Protein AF-A0A7J6P8E1-F1 (afdb_monomer)

Radius of gyration: 21.66 Å; Cα contacts (8 Å, |Δi|>4): 137; chains: 1; bounding box: 54×38×59 Å

Structure (mmCIF, N/CA/C/O backbone):
data_AF-A0A7J6P8E1-F1
#
_entry.id   AF-A0A7J6P8E1-F1
#
loop_
_atom_site.group_PDB
_atom_site.id
_atom_site.type_symbol
_atom_site.label_atom_id
_atom_site.label_alt_id
_atom_site.label_comp_id
_atom_site.label_asym_id
_atom_site.label_entity_id
_atom_site.label_seq_id
_atom_site.pdbx_PDB_ins_code
_atom_site.Cartn_x
_atom_site.Cartn_y
_atom_site.Cartn_z
_atom_site.occupancy
_atom_site.B_iso_or_equiv
_atom_site.auth_seq_id
_atom_site.auth_comp_id
_atom_site.auth_asym_id
_atom_site.auth_atom_id
_atom_site.pdbx_PDB_model_num
ATOM 1 N N . MET A 1 1 ? 23.610 10.108 20.712 1.00 68.88 1 MET A N 1
ATOM 2 C CA . MET A 1 1 ? 24.501 9.228 19.926 1.00 68.88 1 MET A CA 1
ATOM 3 C C . MET A 1 1 ? 25.943 9.224 20.437 1.00 68.88 1 MET A C 1
ATOM 5 O O . MET A 1 1 ? 26.526 10.296 20.557 1.00 68.88 1 MET A O 1
ATOM 9 N N . ASN A 1 2 ? 26.526 8.047 20.683 1.00 83.12 2 ASN A N 1
ATOM 10 C CA . ASN A 1 2 ? 27.982 7.875 20.729 1.00 83.12 2 ASN A CA 1
ATOM 11 C C . ASN A 1 2 ? 28.439 7.485 19.313 1.00 83.12 2 ASN A C 1
ATOM 13 O O . ASN A 1 2 ? 27.986 6.464 18.809 1.00 83.12 2 ASN A O 1
ATOM 17 N N . ASP A 1 3 ? 29.247 8.314 18.653 1.00 88.31 3 ASP A N 1
ATOM 18 C CA . ASP A 1 3 ? 29.831 8.007 17.337 1.00 88.31 3 ASP A CA 1
ATOM 19 C C . ASP A 1 3 ? 31.290 7.535 17.444 1.00 88.31 3 ASP A C 1
ATOM 21 O O . ASP A 1 3 ? 32.032 7.586 16.467 1.00 88.31 3 ASP A O 1
ATOM 25 N N . ASP A 1 4 ? 31.712 7.128 18.648 1.00 91.62 4 ASP A N 1
ATOM 26 C CA . ASP A 1 4 ? 33.058 6.656 18.986 1.00 91.62 4 ASP A CA 1
ATOM 27 C C . ASP A 1 4 ? 34.176 7.616 18.553 1.00 91.62 4 ASP A C 1
ATOM 29 O O . ASP A 1 4 ? 35.334 7.225 18.417 1.00 91.62 4 ASP A O 1
ATOM 33 N N . ARG A 1 5 ? 33.841 8.906 18.393 1.00 90.44 5 ARG A N 1
ATOM 34 C CA . ARG A 1 5 ? 34.719 9.968 17.874 1.00 90.44 5 ARG A CA 1
ATOM 35 C C . ARG A 1 5 ? 35.116 9.783 16.404 1.00 90.44 5 ARG A C 1
ATOM 37 O O . ARG A 1 5 ? 36.060 10.425 15.947 1.00 90.44 5 ARG A O 1
ATOM 44 N N . PHE A 1 6 ? 34.377 8.968 15.654 1.00 93.19 6 PHE A N 1
ATOM 45 C CA . PHE A 1 6 ? 34.529 8.767 14.214 1.00 93.19 6 PHE A CA 1
ATOM 46 C C . PHE A 1 6 ? 33.299 9.306 13.469 1.00 93.19 6 PHE A C 1
ATOM 48 O O . PHE A 1 6 ? 32.414 8.543 13.066 1.00 93.19 6 PHE A O 1
ATOM 55 N N . PRO A 1 7 ? 33.205 10.635 13.271 1.00 93.50 7 PRO A N 1
ATOM 56 C CA . PRO A 1 7 ? 32.084 11.216 12.555 1.00 93.50 7 PRO A CA 1
ATOM 57 C C . PRO A 1 7 ? 32.106 10.778 11.088 1.00 93.50 7 PRO A C 1
ATOM 59 O O . PRO A 1 7 ? 33.114 10.888 10.391 1.00 93.50 7 PRO A O 1
ATOM 62 N N . THR A 1 8 ? 30.962 10.308 10.607 1.00 95.88 8 THR A N 1
ATOM 63 C CA . THR A 1 8 ? 30.735 9.920 9.216 1.00 95.88 8 THR A CA 1
ATOM 64 C C . THR A 1 8 ? 29.468 10.591 8.710 1.00 95.88 8 THR A C 1
ATOM 66 O O . THR A 1 8 ? 28.673 11.121 9.488 1.00 95.88 8 THR A O 1
ATOM 69 N N . HIS A 1 9 ? 29.237 10.534 7.399 1.00 96.75 9 HIS A N 1
ATOM 70 C CA . HIS A 1 9 ? 27.954 10.955 6.843 1.00 96.75 9 HIS A CA 1
ATOM 71 C C . HIS A 1 9 ? 26.787 10.208 7.516 1.00 96.75 9 HIS A C 1
ATOM 73 O O . HIS A 1 9 ? 25.811 10.828 7.925 1.00 96.75 9 HIS A O 1
ATOM 79 N N . SER A 1 10 ? 26.920 8.894 7.725 1.00 96.38 10 SER A N 1
ATOM 80 C CA . SER A 1 10 ? 25.897 8.077 8.387 1.00 96.38 10 SER A CA 1
ATOM 81 C C . SER A 1 10 ? 25.621 8.522 9.825 1.00 96.38 10 SER A C 1
ATOM 83 O O . SER A 1 10 ? 24.458 8.652 10.202 1.00 96.38 10 SER A O 1
ATOM 85 N N . SER A 1 11 ? 26.657 8.809 10.626 1.00 96.56 11 SER A N 1
ATOM 86 C CA . SER A 1 11 ? 26.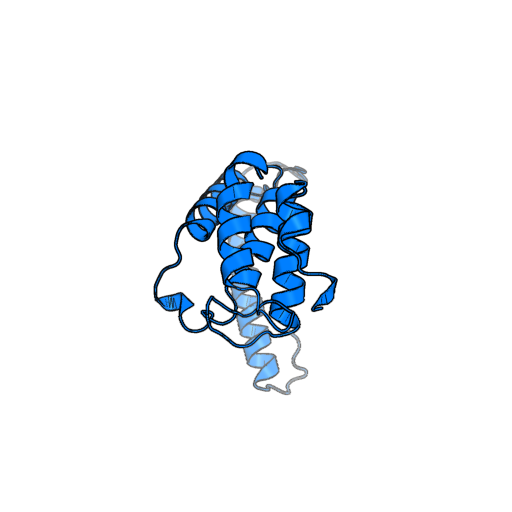441 9.287 12.000 1.00 96.56 11 SER A CA 1
ATOM 87 C C . SER A 1 11 ? 25.884 10.711 12.044 1.00 96.56 11 SER A C 1
ATOM 89 O O . SER A 1 11 ? 25.090 11.033 12.928 1.00 96.56 11 SER A O 1
ATOM 91 N N . ALA A 1 12 ? 26.215 11.549 11.059 1.00 95.75 12 ALA A N 1
ATOM 92 C CA . ALA A 1 12 ? 25.613 12.867 10.915 1.00 95.75 12 ALA A CA 1
ATOM 93 C C . ALA A 1 12 ? 24.106 12.787 10.595 1.00 95.75 12 ALA A C 1
ATOM 95 O O . ALA A 1 12 ? 23.323 13.473 11.254 1.00 95.75 12 ALA A O 1
ATOM 96 N N . GLU A 1 13 ? 23.681 11.944 9.644 1.00 97.44 13 GLU A N 1
ATOM 97 C CA . GLU A 1 13 ? 22.254 11.751 9.323 1.00 97.44 13 GLU A CA 1
ATOM 98 C C . GLU A 1 13 ? 21.475 11.125 10.489 1.00 97.44 13 GLU A C 1
ATOM 100 O O . GLU A 1 13 ? 20.367 11.567 10.807 1.00 97.44 13 GLU A O 1
ATOM 105 N N . GLN A 1 14 ? 22.073 10.149 11.181 1.00 96.31 14 GLN A N 1
ATOM 106 C CA . GLN A 1 14 ? 21.481 9.551 12.377 1.00 96.31 14 GLN A CA 1
ATOM 107 C C . GLN A 1 14 ? 21.268 10.605 13.468 1.00 96.31 14 GLN A C 1
ATOM 109 O O . GLN A 1 14 ? 20.169 10.718 14.006 1.00 96.31 14 GLN A O 1
ATOM 114 N N . ARG A 1 15 ? 22.276 11.445 13.745 1.00 95.50 15 ARG A N 1
ATOM 115 C CA . ARG A 1 15 ? 22.160 12.530 14.729 1.00 95.50 15 ARG A CA 1
ATOM 116 C C . ARG A 1 15 ? 21.062 13.528 14.353 1.00 95.50 15 ARG A C 1
ATOM 118 O O . ARG A 1 15 ? 20.304 13.942 15.225 1.00 95.50 15 ARG A O 1
ATOM 125 N N . ARG A 1 16 ? 20.941 13.911 13.074 1.00 96.44 16 ARG A N 1
ATOM 126 C CA . ARG A 1 16 ? 19.852 14.799 12.616 1.00 96.44 16 ARG A CA 1
ATOM 127 C C . ARG A 1 16 ? 18.477 14.171 12.825 1.00 96.44 16 ARG A C 1
ATOM 129 O O . ARG A 1 16 ? 17.568 14.854 13.291 1.00 96.44 16 ARG A O 1
ATOM 136 N N . THR A 1 17 ? 18.346 12.880 12.537 1.00 96.50 17 THR A N 1
ATOM 137 C CA . THR A 1 17 ? 17.103 12.131 12.754 1.00 96.50 17 THR A CA 1
ATOM 138 C C . THR A 1 17 ? 16.760 12.048 14.242 1.00 96.50 17 THR A C 1
ATOM 140 O O . THR A 1 17 ? 15.634 12.368 14.614 1.00 96.50 17 THR A O 1
ATOM 143 N N . GLU A 1 18 ? 17.728 11.711 15.103 1.00 96.31 18 GLU A N 1
ATOM 144 C CA . GLU A 1 18 ? 17.553 11.683 16.565 1.00 96.31 18 GLU A CA 1
ATOM 145 C C . GLU A 1 18 ? 17.051 13.029 17.097 1.00 96.31 18 GLU A C 1
ATOM 147 O O . GLU A 1 18 ? 16.087 13.063 17.858 1.00 96.31 18 GLU A O 1
ATOM 152 N N . MET A 1 19 ? 17.651 14.142 16.657 1.00 96.12 19 MET A N 1
ATOM 153 C CA . MET A 1 19 ? 17.221 15.484 17.066 1.00 96.12 19 MET A CA 1
ATOM 154 C C . MET A 1 19 ? 15.794 15.804 16.600 1.00 96.12 19 MET A C 1
ATOM 156 O O . MET A 1 19 ? 14.994 16.312 17.384 1.00 96.12 19 MET A O 1
ATOM 160 N N . SER A 1 20 ? 15.448 15.478 15.349 1.00 96.44 20 SER A N 1
ATOM 161 C CA . SER A 1 20 ? 14.091 15.691 14.828 1.00 96.44 20 SER A CA 1
ATOM 162 C C . SER A 1 20 ? 13.055 14.882 15.607 1.00 96.44 20 SER A C 1
ATOM 164 O O . SER A 1 20 ? 12.013 15.418 15.972 1.00 96.44 20 SER A O 1
ATOM 166 N N . VAL A 1 21 ? 13.333 13.608 15.884 1.00 95.06 21 VAL A N 1
ATOM 167 C CA . VAL A 1 21 ? 12.423 12.734 16.633 1.00 95.06 21 VAL A CA 1
ATOM 168 C C . VAL A 1 21 ? 12.284 13.212 18.076 1.00 95.06 21 VAL A C 1
ATOM 170 O O . VAL A 1 21 ? 11.162 13.317 18.566 1.00 95.06 21 VAL A O 1
ATOM 173 N N . MET A 1 22 ? 13.394 13.565 18.735 1.00 93.88 22 MET A N 1
ATOM 174 C CA . MET A 1 22 ? 13.380 14.090 20.103 1.00 93.88 22 MET A CA 1
ATOM 175 C C . MET A 1 22 ? 12.469 15.314 20.221 1.00 93.88 22 MET A C 1
ATOM 177 O O . MET A 1 22 ? 11.669 15.384 21.147 1.00 93.88 22 MET A O 1
ATOM 181 N N . SER A 1 23 ? 12.503 16.223 19.241 1.00 92.56 23 SER A N 1
ATOM 182 C CA . SER A 1 23 ? 11.626 17.400 19.247 1.00 92.56 23 SER A CA 1
ATOM 183 C C . SER A 1 23 ? 10.132 17.039 19.249 1.00 92.56 23 SER A C 1
ATOM 185 O O . SER A 1 23 ? 9.345 17.680 19.943 1.00 92.56 23 SER A O 1
ATOM 187 N N . CYS A 1 24 ? 9.730 15.971 18.548 1.00 89.75 24 CYS A N 1
ATOM 188 C CA . CYS A 1 24 ? 8.353 15.475 18.577 1.00 89.75 24 CYS A CA 1
ATOM 189 C C . CYS A 1 24 ? 7.989 14.884 19.948 1.00 89.75 24 CYS A C 1
ATOM 191 O O . CYS A 1 24 ? 6.894 15.134 20.448 1.00 89.75 24 CYS A O 1
ATOM 193 N N . TYR A 1 25 ? 8.909 14.135 20.568 1.00 87.81 25 TYR A N 1
ATOM 194 C CA . TYR A 1 25 ? 8.716 13.596 21.918 1.00 87.81 25 TYR A CA 1
ATOM 195 C C . TYR A 1 25 ? 8.603 14.705 22.964 1.00 87.81 25 TYR A C 1
ATOM 197 O O . TYR A 1 25 ? 7.748 14.623 23.835 1.00 87.81 25 TYR A O 1
ATOM 205 N N . GLU A 1 26 ? 9.424 15.752 22.886 1.00 88.06 26 GLU A N 1
ATOM 206 C CA . GLU A 1 26 ? 9.377 16.867 23.836 1.00 88.06 26 GLU A CA 1
ATOM 207 C C . GLU A 1 26 ? 8.039 17.612 23.801 1.00 88.06 26 GLU A C 1
ATOM 209 O O . GLU A 1 26 ? 7.513 17.950 24.860 1.00 88.06 26 GLU A O 1
ATOM 214 N N . VAL A 1 27 ? 7.478 17.857 22.608 1.00 84.50 27 VAL A N 1
ATOM 215 C CA . VAL A 1 27 ? 6.141 18.462 22.458 1.00 84.50 27 VAL A CA 1
ATOM 216 C C . VAL A 1 27 ? 5.091 17.592 23.143 1.00 84.50 27 VAL A C 1
ATOM 218 O O . VAL A 1 27 ? 4.351 18.078 23.992 1.00 84.50 27 VAL A O 1
ATOM 221 N N . PHE A 1 28 ? 5.097 16.294 22.846 1.00 79.19 28 PHE A N 1
ATOM 222 C CA . PHE A 1 28 ? 4.163 15.341 23.434 1.00 79.19 28 PHE A CA 1
ATOM 223 C C . PHE A 1 28 ? 4.290 15.244 24.962 1.00 79.19 28 PHE A C 1
ATOM 225 O O . PHE A 1 28 ? 3.297 15.304 25.681 1.00 79.19 28 PHE A O 1
ATOM 232 N N . MET A 1 29 ? 5.518 15.130 25.475 1.00 80.06 29 MET A N 1
ATOM 233 C CA . MET A 1 29 ? 5.774 15.026 26.912 1.00 80.06 29 MET A CA 1
ATOM 234 C C . MET A 1 29 ? 5.313 16.290 27.644 1.00 80.06 29 MET A C 1
ATOM 236 O O . MET A 1 29 ? 4.740 16.173 28.720 1.00 80.06 29 MET A O 1
ATOM 240 N N . LYS A 1 30 ? 5.498 17.485 27.063 1.00 77.31 30 LYS A N 1
ATOM 241 C CA . LYS A 1 30 ? 4.980 18.741 27.636 1.00 77.31 30 LYS A CA 1
ATOM 242 C C . LYS A 1 30 ? 3.453 18.762 27.693 1.00 77.31 30 LYS A C 1
ATOM 244 O O . LYS A 1 30 ? 2.903 19.109 28.730 1.00 77.31 30 LYS A O 1
ATOM 249 N N . GLU A 1 31 ? 2.783 18.352 26.617 1.00 72.25 31 GLU A N 1
ATOM 250 C CA . GLU A 1 31 ? 1.315 18.283 26.561 1.00 72.25 31 GLU A CA 1
ATOM 251 C C . GLU A 1 31 ? 0.726 17.274 27.567 1.00 72.25 31 GLU A C 1
ATOM 253 O O . GLU A 1 31 ? -0.384 17.477 28.052 1.00 72.25 31 GLU A O 1
ATOM 258 N N . GLN A 1 32 ? 1.468 16.215 27.911 1.00 66.31 32 GLN A N 1
ATOM 259 C CA . GLN A 1 32 ? 1.035 15.175 28.855 1.00 66.31 32 GLN A CA 1
ATOM 260 C C . GLN A 1 32 ? 1.455 15.431 30.318 1.00 66.31 32 GLN A C 1
ATOM 262 O O . GLN A 1 32 ? 0.796 14.929 31.220 1.00 66.31 32 GLN A O 1
ATOM 267 N N . LEU A 1 33 ? 2.529 16.188 30.590 1.00 59.09 33 LEU A N 1
ATOM 268 C CA . LEU A 1 33 ? 3.045 16.431 31.954 1.00 59.09 33 LEU A CA 1
ATOM 269 C C . LEU A 1 33 ? 2.395 17.620 32.684 1.00 59.09 33 LEU A C 1
ATOM 271 O O . LEU A 1 33 ? 2.442 17.651 33.913 1.00 59.09 33 LEU A O 1
ATOM 275 N N . ASP A 1 34 ? 1.760 18.561 31.977 1.00 57.28 34 ASP A N 1
ATOM 276 C CA . ASP A 1 34 ? 1.004 19.665 32.604 1.00 57.28 34 ASP A CA 1
ATOM 277 C C . ASP A 1 34 ? -0.362 19.220 33.176 1.00 57.28 34 ASP A C 1
ATOM 279 O O .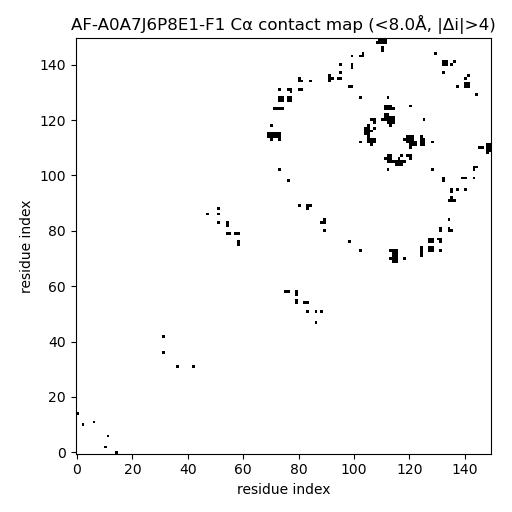 ASP A 1 34 ? -1.014 19.966 33.910 1.00 57.28 34 ASP A O 1
ATOM 283 N N . GLY A 1 35 ? -0.787 17.982 32.902 1.00 54.38 35 GLY A N 1
ATOM 284 C CA . GLY A 1 35 ? -1.925 17.327 33.541 1.00 54.38 35 GLY A CA 1
ATOM 285 C C . GLY A 1 35 ? -1.452 16.078 34.271 1.00 54.38 35 GLY A C 1
ATOM 286 O O . GLY A 1 35 ? -0.865 15.188 33.676 1.00 54.38 35 GLY A O 1
ATOM 287 N N . SER A 1 36 ? -1.699 15.990 35.573 1.00 52.75 36 SER A N 1
ATOM 288 C CA . SER A 1 36 ? -1.385 14.832 36.412 1.00 52.75 36 SER A CA 1
ATOM 289 C C . SER A 1 36 ? -2.078 13.548 35.928 1.00 52.75 36 SER A C 1
ATOM 291 O O . SER A 1 36 ? -3.115 13.172 36.469 1.00 52.75 36 SER A O 1
ATOM 293 N N . VAL A 1 37 ? -1.531 12.863 34.925 1.00 51.75 37 VAL A N 1
ATOM 294 C CA . VAL A 1 37 ? -1.993 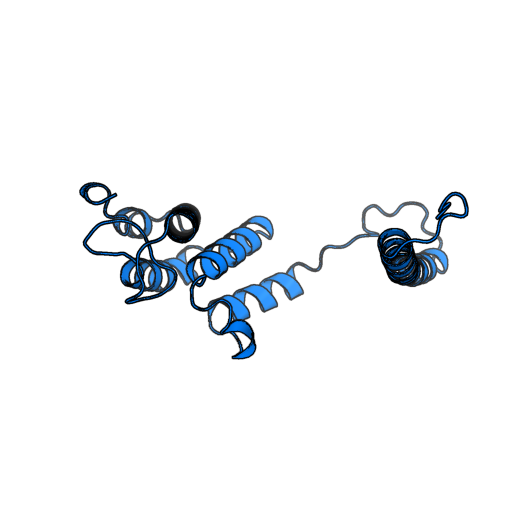11.537 34.503 1.00 51.75 37 VAL A CA 1
ATOM 295 C C . VAL A 1 37 ? -0.778 10.680 34.174 1.00 51.75 37 VAL A C 1
ATOM 297 O O . VAL A 1 37 ? -0.300 10.590 33.047 1.00 51.75 37 VAL A O 1
ATOM 300 N N . ALA A 1 38 ? -0.255 10.036 35.213 1.00 50.66 38 ALA A N 1
ATOM 301 C CA . ALA A 1 38 ? 0.568 8.857 35.028 1.00 50.66 38 ALA A CA 1
ATOM 302 C C . ALA A 1 38 ? -0.243 7.826 34.219 1.00 50.66 38 ALA A C 1
ATOM 304 O O . ALA A 1 38 ? -1.344 7.456 34.619 1.00 50.66 38 ALA A O 1
ATOM 305 N N . THR A 1 39 ? 0.319 7.390 33.089 1.00 56.69 39 THR A N 1
ATOM 306 C CA . THR A 1 39 ? -0.099 6.204 32.321 1.00 56.69 39 THR A CA 1
ATOM 307 C C . THR A 1 39 ? -1.577 6.166 31.911 1.00 56.69 39 THR A C 1
ATOM 309 O O . THR A 1 39 ? -2.292 5.239 32.286 1.00 56.69 39 THR A O 1
ATOM 312 N N . ASP A 1 40 ? -2.043 7.137 31.120 1.00 59.31 40 ASP A N 1
ATOM 313 C CA . ASP A 1 40 ? -3.278 6.944 30.347 1.00 59.31 40 ASP A CA 1
ATOM 314 C C . ASP A 1 40 ? -2.973 6.045 29.138 1.00 59.31 40 ASP A C 1
ATOM 316 O O . ASP A 1 40 ? -2.141 6.385 28.292 1.00 59.31 40 ASP A O 1
ATOM 320 N N . GLU A 1 41 ? -3.647 4.900 29.030 1.00 57.34 41 GLU A N 1
ATOM 321 C CA . GLU A 1 41 ? -3.591 4.035 27.842 1.00 57.34 41 GLU A CA 1
ATOM 322 C C . GLU A 1 41 ? -4.036 4.777 26.565 1.00 57.34 41 GLU A C 1
ATOM 324 O O . GLU A 1 41 ? -3.701 4.364 25.455 1.00 57.34 41 GLU A O 1
ATOM 329 N N . ASN A 1 42 ? -4.725 5.915 26.709 1.00 57.19 42 ASN A N 1
ATOM 330 C CA . ASN A 1 42 ? -5.156 6.776 25.612 1.00 57.19 42 ASN A CA 1
ATOM 331 C C . ASN A 1 42 ? -4.177 7.902 25.261 1.00 57.19 42 ASN A C 1
ATOM 333 O O . ASN A 1 42 ? -4.528 8.753 24.443 1.00 57.19 42 ASN A O 1
ATOM 337 N N . ALA A 1 43 ? -2.966 7.933 25.827 1.00 65.38 43 ALA A N 1
ATOM 338 C CA . ALA A 1 43 ? -1.994 8.982 25.512 1.00 65.38 43 ALA A CA 1
ATOM 339 C C . ALA A 1 43 ? -1.618 8.996 24.013 1.00 65.38 43 ALA A C 1
ATOM 341 O O . ALA A 1 43 ? -1.355 10.050 23.440 1.00 65.38 43 ALA A O 1
ATOM 342 N N . PHE A 1 44 ? -1.668 7.839 23.343 1.00 74.94 44 PHE A N 1
ATOM 343 C CA . PHE A 1 44 ? -1.449 7.717 21.901 1.00 74.94 44 PHE A CA 1
ATOM 344 C C . PHE A 1 44 ? -2.750 7.376 21.175 1.00 74.94 44 PHE A C 1
ATOM 346 O O . PHE A 1 44 ? -3.123 6.210 21.049 1.00 74.94 44 PHE A O 1
ATOM 353 N N . GLN A 1 45 ? -3.428 8.392 20.640 1.00 84.31 45 GLN A N 1
ATOM 354 C CA . GLN A 1 45 ? -4.627 8.179 19.830 1.00 84.31 45 GLN A CA 1
ATOM 355 C C . GLN A 1 45 ? -4.305 8.188 18.337 1.00 84.31 45 GLN A C 1
ATOM 357 O O . GLN A 1 45 ? -3.807 9.168 17.781 1.00 84.31 45 GLN A O 1
ATOM 362 N N . LEU A 1 46 ? -4.647 7.095 17.655 1.00 90.44 46 LEU A N 1
ATOM 363 C CA . LEU A 1 46 ? -4.633 7.050 16.197 1.00 90.44 46 LEU A CA 1
ATOM 364 C C . LEU A 1 46 ? -5.788 7.894 15.651 1.00 90.44 46 LEU A C 1
ATOM 366 O O . LEU A 1 46 ? -6.957 7.564 15.856 1.00 90.44 46 LEU A O 1
ATOM 370 N N . ASN A 1 47 ? -5.472 8.939 14.887 1.00 92.94 47 ASN A N 1
ATOM 371 C CA . ASN A 1 47 ? -6.475 9.845 14.335 1.00 92.94 47 ASN A CA 1
ATOM 372 C C . ASN A 1 47 ? -7.154 9.253 13.078 1.00 92.94 47 ASN A C 1
ATOM 374 O O . ASN A 1 47 ? -6.885 9.635 11.934 1.00 92.94 47 ASN A O 1
ATOM 378 N N . ARG A 1 48 ? -8.017 8.251 13.297 1.00 95.75 48 ARG A N 1
ATOM 379 C CA . ARG A 1 48 ? -8.632 7.416 12.247 1.00 95.75 48 ARG A CA 1
ATOM 380 C C . ARG A 1 48 ? -9.412 8.220 11.209 1.00 95.75 48 ARG A C 1
ATOM 382 O O . ARG A 1 48 ? -9.366 7.882 10.025 1.00 95.75 48 ARG A O 1
ATOM 389 N N . GLU A 1 49 ? -10.109 9.272 11.626 1.00 96.50 49 GLU A N 1
ATOM 390 C CA . GLU A 1 49 ? -10.936 10.097 10.738 1.00 96.50 49 GLU A CA 1
ATOM 391 C C . GLU A 1 49 ? -10.087 10.879 9.734 1.00 96.50 49 GLU A C 1
ATOM 393 O O . GLU A 1 49 ? -10.370 10.869 8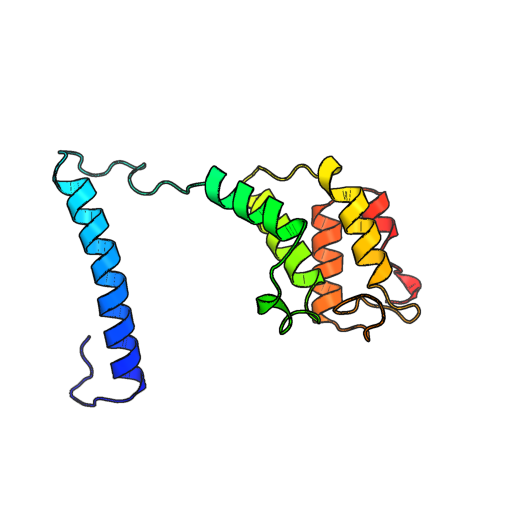.532 1.00 96.50 49 GLU A O 1
ATOM 398 N N . VAL A 1 50 ? -9.000 11.499 10.207 1.00 97.44 50 VAL A N 1
ATOM 399 C CA . VAL A 1 50 ? -8.062 12.244 9.356 1.00 97.44 50 VAL A CA 1
ATOM 400 C C . VAL A 1 50 ? -7.435 11.315 8.319 1.00 97.44 50 VAL A C 1
ATOM 402 O O . VAL A 1 50 ? -7.410 11.646 7.129 1.00 97.44 50 VAL A O 1
ATOM 405 N N . HIS A 1 51 ? -6.992 10.126 8.739 1.00 98.00 51 HIS A N 1
ATOM 406 C CA . HIS A 1 51 ? -6.433 9.129 7.826 1.00 98.00 51 HIS A CA 1
ATOM 407 C C . HIS A 1 51 ? -7.473 8.621 6.822 1.00 98.00 51 HIS A C 1
ATOM 409 O O . HIS A 1 51 ? -7.197 8.589 5.625 1.00 98.00 51 HIS A O 1
ATOM 415 N N . THR A 1 52 ? -8.690 8.306 7.270 1.00 97.75 52 THR A N 1
ATOM 416 C CA . THR A 1 52 ? -9.777 7.846 6.390 1.00 97.75 52 THR A CA 1
ATOM 417 C C . THR A 1 52 ? -10.106 8.892 5.325 1.00 97.75 52 THR A C 1
ATOM 419 O O . THR A 1 52 ? -10.177 8.570 4.139 1.00 97.75 52 THR A O 1
ATOM 422 N N . LYS A 1 53 ? -10.241 10.166 5.713 1.00 97.56 53 LYS A N 1
ATOM 423 C CA . LYS A 1 53 ? -10.516 11.268 4.780 1.00 97.56 53 LYS A CA 1
ATOM 424 C C . LYS A 1 53 ? -9.389 11.452 3.764 1.00 97.56 53 LYS A C 1
ATOM 426 O O . LYS A 1 53 ? -9.660 11.660 2.580 1.00 97.56 53 LYS A O 1
ATOM 431 N N . PHE A 1 54 ? -8.136 11.365 4.210 1.00 97.88 54 PHE A N 1
ATOM 432 C CA . PHE A 1 54 ? -6.970 11.425 3.329 1.00 97.88 54 PHE A CA 1
ATOM 433 C C . PHE A 1 54 ? -6.986 10.291 2.294 1.00 97.88 54 PHE A C 1
ATOM 435 O O . PHE A 1 54 ? -6.856 10.552 1.099 1.00 97.88 54 PHE A O 1
ATOM 442 N N . LEU A 1 55 ? -7.218 9.057 2.743 1.00 97.94 55 LEU A N 1
ATOM 443 C CA . LEU A 1 55 ? -7.231 7.854 1.912 1.00 97.94 55 LEU A CA 1
ATOM 444 C C . LEU A 1 55 ? -8.378 7.860 0.894 1.00 97.94 55 LEU A C 1
ATOM 446 O O . LEU A 1 55 ? -8.134 7.651 -0.293 1.00 97.94 55 LEU A O 1
ATOM 450 N N . LYS A 1 56 ? -9.608 8.190 1.317 1.00 95.88 56 LYS A N 1
ATOM 451 C CA . LYS A 1 56 ? -10.760 8.304 0.404 1.00 95.88 56 LYS A CA 1
ATOM 452 C C . LYS A 1 56 ? -10.538 9.376 -0.667 1.00 95.88 56 LYS A C 1
ATOM 454 O O . LYS A 1 56 ? -10.898 9.176 -1.823 1.00 95.88 56 LYS A O 1
ATOM 459 N N . LYS A 1 57 ? -9.907 10.504 -0.314 1.00 96.50 57 LYS A N 1
ATOM 460 C CA . LYS A 1 57 ? -9.535 11.538 -1.292 1.00 96.50 57 LYS A CA 1
ATOM 461 C C . LYS A 1 57 ? -8.473 11.028 -2.272 1.00 96.50 57 LYS A C 1
ATOM 463 O O . LYS A 1 57 ? -8.623 11.229 -3.474 1.00 96.50 57 LYS A O 1
ATOM 468 N N . ALA A 1 58 ? -7.430 10.376 -1.758 1.00 96.19 58 ALA A N 1
ATOM 469 C CA . ALA A 1 58 ? -6.329 9.848 -2.558 1.00 96.19 58 ALA A CA 1
ATOM 470 C C . ALA A 1 58 ? -6.774 8.748 -3.535 1.00 96.19 58 ALA A C 1
ATOM 472 O O . ALA A 1 58 ? -6.201 8.648 -4.616 1.00 96.19 58 ALA A O 1
ATOM 473 N N . LEU A 1 59 ? -7.807 7.967 -3.191 1.00 95.38 59 LEU A N 1
ATOM 474 C CA . LEU A 1 59 ? -8.355 6.935 -4.076 1.00 95.38 59 LEU A CA 1
ATOM 475 C C . LEU A 1 59 ? -8.979 7.532 -5.344 1.00 95.38 59 LEU A C 1
ATOM 477 O O . LEU A 1 59 ? -8.846 6.959 -6.419 1.00 95.38 59 LEU A O 1
ATOM 481 N N . LYS A 1 60 ? -9.623 8.701 -5.224 1.00 93.25 60 LYS A N 1
ATOM 482 C CA . LYS A 1 60 ? -10.303 9.367 -6.345 1.00 93.25 60 LYS A CA 1
ATOM 483 C C . LYS A 1 60 ? -9.352 10.157 -7.237 1.00 93.25 60 LYS A C 1
ATOM 485 O O . LYS A 1 60 ? -9.519 10.183 -8.452 1.00 93.25 60 LYS A O 1
ATOM 490 N N . SER A 1 61 ? -8.394 10.872 -6.648 1.00 94.19 61 SER A N 1
ATOM 491 C CA . SER A 1 61 ? -7.484 11.728 -7.410 1.00 94.19 61 SER A CA 1
ATOM 492 C C . SER A 1 61 ? -6.185 11.993 -6.657 1.00 94.19 61 SER A C 1
ATOM 494 O O . SER A 1 61 ? -6.183 12.289 -5.458 1.00 94.19 61 SER A O 1
ATOM 496 N N . LEU A 1 62 ? -5.073 11.941 -7.393 1.00 94.19 62 LEU A N 1
ATOM 497 C CA . LEU A 1 62 ? -3.736 12.242 -6.897 1.00 94.19 62 LEU A CA 1
ATOM 498 C C . LEU A 1 62 ? -3.185 13.499 -7.592 1.00 94.19 62 LEU A C 1
ATOM 500 O O . LEU A 1 62 ? -3.349 13.652 -8.802 1.00 94.19 62 LEU A O 1
ATOM 504 N N . PRO A 1 63 ? -2.504 14.403 -6.862 1.00 95.31 63 PRO A N 1
ATOM 505 C CA . PRO A 1 63 ? -1.847 15.559 -7.470 1.00 95.31 63 PRO A CA 1
ATOM 506 C C . PRO A 1 63 ? -0.707 15.168 -8.425 1.00 95.31 63 PRO A C 1
ATOM 508 O O . PRO A 1 63 ? -0.057 14.142 -8.237 1.00 95.31 63 PRO A O 1
ATOM 511 N N . THR A 1 64 ? -0.363 16.054 -9.365 1.00 95.88 64 THR A N 1
ATOM 512 C CA . THR A 1 64 ? 0.664 15.835 -10.409 1.00 95.88 64 THR A CA 1
ATOM 513 C C . THR A 1 64 ? 2.037 15.413 -9.880 1.00 95.88 64 THR A C 1
ATOM 515 O O . THR A 1 64 ? 2.779 14.732 -10.578 1.00 95.88 64 THR A O 1
ATOM 518 N N . LYS A 1 65 ? 2.377 15.747 -8.627 1.00 96.50 65 LYS A N 1
ATOM 519 C CA . LYS A 1 65 ? 3.625 15.310 -7.972 1.00 96.50 65 LYS A CA 1
ATOM 520 C C . LYS A 1 65 ? 3.788 13.784 -7.882 1.00 96.50 65 LYS A C 1
ATOM 522 O O . LYS A 1 65 ? 4.891 13.316 -7.637 1.00 96.50 65 LYS A O 1
ATOM 527 N N . TYR A 1 66 ? 2.708 13.023 -8.065 1.00 95.44 66 TYR A N 1
ATOM 528 C CA . TYR A 1 66 ? 2.722 11.561 -8.102 1.00 95.44 66 TYR A CA 1
ATOM 529 C C . TYR A 1 66 ? 2.992 10.984 -9.502 1.00 95.44 66 TYR A C 1
ATOM 531 O O . TYR A 1 66 ? 2.937 9.771 -9.670 1.00 95.44 66 TYR A O 1
ATOM 539 N N . SER A 1 67 ? 3.316 11.813 -10.501 1.00 95.31 67 SER A N 1
ATOM 540 C CA . SER A 1 67 ? 3.613 11.359 -11.869 1.00 95.31 67 SER A CA 1
ATOM 541 C C . SER A 1 67 ? 4.782 10.373 -11.946 1.00 95.31 67 SER A C 1
ATOM 543 O O . SER A 1 67 ? 4.759 9.463 -12.770 1.00 95.31 67 SER A O 1
ATOM 545 N N . CYS A 1 68 ? 5.768 10.481 -11.049 1.00 95.44 68 CYS A N 1
ATOM 546 C CA . CYS A 1 68 ? 6.863 9.511 -10.947 1.00 95.44 68 CYS A CA 1
ATOM 547 C C . CYS A 1 68 ? 6.398 8.099 -10.542 1.00 95.44 68 CYS A C 1
ATOM 549 O O . CYS A 1 68 ? 7.163 7.147 -10.664 1.00 95.44 68 CYS A O 1
ATOM 551 N N . LEU A 1 69 ? 5.153 7.958 -10.079 1.00 95.81 69 LEU A N 1
ATOM 552 C CA . LEU A 1 69 ? 4.525 6.702 -9.681 1.00 95.81 69 LEU A CA 1
ATOM 553 C C . LEU A 1 69 ? 3.367 6.306 -10.613 1.00 95.81 69 LEU A C 1
ATOM 555 O O . LEU A 1 69 ? 2.553 5.459 -10.247 1.00 95.81 69 LEU A O 1
ATOM 559 N N . ASP A 1 70 ? 3.297 6.869 -11.826 1.00 96.56 70 ASP A N 1
ATOM 560 C CA . ASP A 1 70 ? 2.277 6.499 -12.819 1.00 96.56 70 ASP A CA 1
ATOM 561 C C . ASP A 1 70 ? 2.354 5.014 -13.224 1.00 96.56 70 ASP A C 1
ATOM 563 O O . ASP A 1 70 ? 1.334 4.386 -13.491 1.00 96.56 70 ASP A O 1
ATOM 567 N N . ALA A 1 71 ? 3.545 4.409 -13.176 1.00 97.19 71 ALA A N 1
ATOM 568 C CA . ALA A 1 71 ? 3.745 2.970 -13.383 1.00 97.19 71 ALA A CA 1
ATOM 569 C C . ALA A 1 71 ? 3.470 2.105 -12.132 1.00 97.19 71 ALA A C 1
ATOM 571 O O . ALA A 1 71 ? 3.762 0.910 -12.120 1.00 97.19 71 ALA A O 1
ATOM 572 N N . SER A 1 72 ? 2.901 2.694 -11.079 1.00 97.69 72 SER A N 1
ATOM 573 C CA . SER A 1 72 ? 2.617 2.037 -9.798 1.00 97.69 72 SER A CA 1
ATOM 574 C C . SER A 1 72 ? 1.180 2.286 -9.333 1.00 97.69 72 SER A C 1
ATOM 576 O O . SER A 1 72 ? 0.888 2.218 -8.141 1.00 97.69 72 SER A O 1
ATOM 578 N N . ARG A 1 73 ? 0.235 2.574 -10.234 1.00 98.12 73 ARG A N 1
ATOM 579 C CA . ARG A 1 73 ? -1.147 2.895 -9.834 1.00 98.12 73 ARG A CA 1
ATOM 580 C C . ARG A 1 73 ? -1.871 1.741 -9.121 1.00 98.12 73 ARG A C 1
ATOM 582 O O . ARG A 1 73 ? -2.536 2.027 -8.125 1.00 98.12 73 ARG A O 1
ATOM 589 N N . PRO A 1 74 ? -1.705 0.454 -9.496 1.00 98.31 74 PRO A N 1
ATOM 590 C CA . PRO A 1 74 ? -2.225 -0.656 -8.692 1.00 98.31 74 PRO A CA 1
ATOM 591 C C . PRO A 1 74 ? -1.696 -0.692 -7.252 1.00 98.31 74 PRO A C 1
ATOM 593 O O . PRO A 1 74 ? -2.421 -1.116 -6.355 1.00 98.31 74 PRO A O 1
ATOM 596 N N . TRP A 1 75 ? -0.474 -0.201 -6.998 1.00 98.50 75 TRP A N 1
ATOM 597 C CA . TRP A 1 75 ? 0.046 -0.081 -5.632 1.00 98.50 75 TRP A CA 1
ATOM 598 C C . TRP A 1 75 ? -0.744 0.925 -4.802 1.00 98.50 75 TRP A C 1
ATOM 600 O O . TRP A 1 75 ? -1.043 0.631 -3.649 1.00 98.50 75 TRP A O 1
ATOM 610 N N . PHE A 1 76 ? -1.147 2.064 -5.375 1.00 98.12 76 PHE A N 1
ATOM 611 C CA . PHE A 1 76 ? -2.013 3.011 -4.668 1.00 98.12 76 PHE A CA 1
ATOM 612 C C . PHE A 1 76 ? -3.354 2.393 -4.306 1.00 98.12 76 PHE A C 1
ATOM 614 O O . PHE A 1 76 ? -3.785 2.534 -3.165 1.00 98.12 76 PHE A O 1
ATOM 621 N N . VAL A 1 77 ? -3.977 1.666 -5.237 1.00 98.12 77 VAL A N 1
ATOM 622 C CA . VAL A 1 77 ? -5.228 0.951 -4.957 1.00 98.12 77 VAL A CA 1
ATOM 623 C C . VAL A 1 77 ? -5.022 -0.013 -3.787 1.00 98.12 77 VAL A C 1
ATOM 625 O O . VAL A 1 77 ? -5.736 0.071 -2.792 1.00 98.12 77 VAL A O 1
ATOM 628 N N . TYR A 1 78 ? -3.997 -0.865 -3.847 1.00 98.56 78 TYR A N 1
ATOM 629 C CA . TYR A 1 78 ? -3.699 -1.814 -2.775 1.00 98.56 78 TYR A CA 1
ATOM 630 C C . TYR A 1 78 ? -3.429 -1.135 -1.423 1.00 98.56 78 TYR A C 1
ATOM 632 O O . TYR A 1 78 ? -4.066 -1.483 -0.428 1.00 98.56 78 TYR A O 1
ATOM 640 N N . TRP A 1 79 ? -2.511 -0.164 -1.367 1.00 98.56 79 TRP A N 1
ATOM 641 C CA . TRP A 1 79 ? -2.145 0.521 -0.124 1.00 98.56 79 TRP A CA 1
ATOM 642 C C . TRP A 1 79 ? -3.337 1.234 0.501 1.00 98.56 79 TRP A C 1
ATOM 644 O O . TRP A 1 79 ? -3.530 1.152 1.713 1.00 98.56 79 TRP A O 1
ATOM 654 N N . ILE A 1 80 ? -4.148 1.906 -0.317 1.00 98.38 80 ILE A N 1
ATOM 655 C CA . ILE A 1 80 ? -5.300 2.661 0.164 1.00 98.38 80 ILE A CA 1
ATOM 656 C C . ILE A 1 80 ? -6.383 1.719 0.687 1.00 98.38 80 ILE A C 1
ATOM 658 O O . ILE A 1 80 ? -6.844 1.905 1.812 1.00 98.38 80 ILE A O 1
ATOM 662 N N . LEU A 1 81 ? -6.754 0.689 -0.080 1.00 98.25 81 LEU A N 1
ATOM 663 C CA . LEU A 1 81 ? -7.770 -0.272 0.351 1.00 98.25 81 LEU A CA 1
ATOM 664 C C . LEU A 1 81 ? -7.331 -1.026 1.609 1.00 98.25 81 LEU A C 1
ATOM 666 O O . LEU A 1 81 ? -8.114 -1.153 2.548 1.00 98.25 81 LEU A O 1
ATOM 670 N N . ARG A 1 82 ? -6.065 -1.461 1.680 1.00 98.31 82 ARG A N 1
ATOM 671 C CA . ARG A 1 82 ? -5.520 -2.132 2.868 1.00 98.31 82 ARG A CA 1
ATOM 672 C C . ARG A 1 82 ? -5.525 -1.212 4.086 1.00 98.31 82 ARG A C 1
ATOM 674 O O . ARG A 1 82 ? -5.875 -1.658 5.173 1.00 98.31 82 ARG A O 1
ATOM 681 N N . ALA A 1 83 ? -5.156 0.058 3.926 1.00 98.31 83 ALA A N 1
ATOM 682 C CA . ALA A 1 83 ? -5.171 1.015 5.026 1.00 98.31 83 ALA A CA 1
ATOM 683 C C . ALA A 1 83 ? -6.600 1.302 5.518 1.00 98.31 83 ALA A C 1
ATOM 685 O O . ALA A 1 83 ? -6.831 1.298 6.723 1.00 98.31 83 ALA A O 1
ATOM 686 N N . LEU A 1 84 ? -7.567 1.487 4.612 1.00 98.19 84 LEU A N 1
ATOM 687 C CA . LEU A 1 84 ? -8.982 1.655 4.973 1.00 98.19 84 LEU A CA 1
ATOM 688 C C . LEU A 1 84 ? -9.541 0.415 5.688 1.00 98.19 84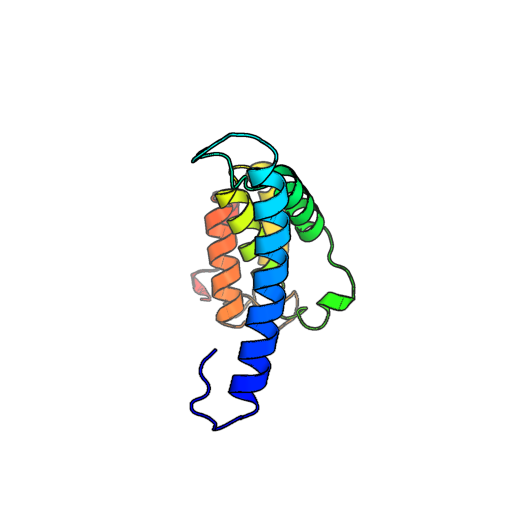 LEU A C 1
ATOM 690 O O . LEU A 1 84 ? -10.289 0.547 6.655 1.00 98.19 84 LEU A O 1
ATOM 694 N N . GLU A 1 85 ? -9.146 -0.784 5.256 1.00 97.81 85 GLU A N 1
ATOM 695 C CA . GLU A 1 85 ? -9.524 -2.036 5.915 1.00 97.81 85 GLU A CA 1
ATOM 696 C C . GLU A 1 85 ? -8.952 -2.126 7.337 1.00 97.81 85 GLU A C 1
ATOM 698 O O . GLU A 1 85 ? -9.697 -2.399 8.274 1.00 97.81 85 GLU A O 1
ATOM 703 N N . LEU A 1 86 ? -7.661 -1.822 7.527 1.00 97.94 86 LEU A N 1
ATOM 704 C CA . LEU A 1 86 ? -7.026 -1.785 8.854 1.00 97.94 86 LEU A CA 1
ATOM 705 C C . LEU A 1 86 ? -7.641 -0.716 9.774 1.00 97.94 86 LEU A C 1
ATOM 707 O O . LEU A 1 86 ? -7.693 -0.884 10.994 1.00 97.94 86 LEU A O 1
ATOM 711 N N . LEU A 1 87 ? -8.128 0.385 9.199 1.00 97.38 87 LEU A N 1
ATOM 712 C CA . LEU A 1 87 ? -8.845 1.426 9.932 1.00 97.38 87 LEU A CA 1
ATOM 713 C C . LEU A 1 87 ? -10.290 1.034 10.275 1.00 97.38 87 LEU A C 1
ATOM 715 O O . LEU A 1 87 ? -10.883 1.698 11.127 1.00 97.38 87 LEU A O 1
ATOM 719 N N . GLY A 1 88 ? -10.831 -0.029 9.670 1.00 97.25 88 GLY A N 1
ATOM 720 C CA . GLY A 1 88 ? -12.221 -0.458 9.829 1.00 97.25 88 GLY A CA 1
ATOM 721 C C . GLY A 1 88 ? -13.229 0.440 9.105 1.00 97.25 88 GLY A C 1
ATOM 722 O O . GLY A 1 88 ? -14.403 0.437 9.456 1.00 97.25 88 GLY A O 1
ATOM 723 N N . THR A 1 89 ? -12.782 1.237 8.129 1.00 97.19 89 THR A N 1
ATOM 724 C CA . THR A 1 89 ? -13.597 2.257 7.436 1.00 97.19 89 THR A CA 1
ATOM 725 C C . THR A 1 89 ? -13.764 1.992 5.939 1.00 97.19 89 THR A C 1
ATOM 727 O O . THR A 1 89 ? -14.281 2.840 5.206 1.00 97.19 89 THR A O 1
ATOM 730 N N . LEU A 1 90 ? -13.320 0.823 5.471 1.00 97.19 90 LEU A N 1
ATOM 731 C CA . LEU A 1 90 ? -13.507 0.388 4.095 1.00 97.19 90 LEU A CA 1
ATOM 732 C C . LEU A 1 90 ? -14.956 -0.048 3.854 1.00 97.19 90 LEU A C 1
ATOM 734 O O . LEU A 1 90 ? -15.395 -1.074 4.369 1.00 97.19 90 LEU A O 1
ATOM 738 N N . ASP A 1 91 ? -15.652 0.689 2.997 1.00 95.50 91 ASP A N 1
ATOM 739 C CA . ASP A 1 91 ? -16.887 0.227 2.376 1.00 95.50 91 ASP A CA 1
ATOM 740 C C . ASP A 1 91 ? -16.533 -0.488 1.066 1.00 95.50 91 ASP A C 1
ATOM 742 O O . ASP A 1 91 ? -16.103 0.136 0.095 1.00 95.50 91 ASP A O 1
ATOM 746 N N . ARG A 1 92 ? -16.644 -1.822 1.067 1.00 93.94 92 ARG A N 1
ATOM 747 C CA . ARG A 1 92 ? -16.254 -2.652 -0.082 1.00 93.94 92 ARG A CA 1
ATOM 748 C C . ARG A 1 92 ? -17.186 -2.451 -1.272 1.00 93.94 92 ARG A C 1
ATOM 750 O O . ARG A 1 92 ? -16.710 -2.474 -2.401 1.00 93.94 92 ARG A O 1
ATOM 757 N N . LEU A 1 93 ? -18.478 -2.239 -1.022 1.00 92.62 93 LEU A N 1
ATOM 758 C CA . LEU A 1 93 ? -19.471 -2.049 -2.077 1.00 92.62 93 LEU A CA 1
ATOM 759 C C . LEU A 1 93 ? -19.316 -0.671 -2.727 1.00 92.62 93 LEU A C 1
ATOM 761 O O . LEU A 1 93 ? -19.446 -0.568 -3.941 1.00 92.62 93 LEU A O 1
ATOM 765 N N . GLU A 1 94 ? -18.958 0.358 -1.948 1.00 94.50 94 GLU A N 1
ATOM 766 C CA . GLU A 1 94 ? -18.688 1.712 -2.465 1.00 94.50 94 GLU A CA 1
ATOM 767 C C . GLU A 1 94 ? -17.555 1.720 -3.507 1.00 94.50 94 GLU A C 1
ATOM 769 O O . GLU A 1 94 ? -17.621 2.456 -4.488 1.00 94.50 94 GLU A O 1
ATOM 774 N N . VAL A 1 95 ? -16.504 0.918 -3.300 1.00 95.38 95 VAL A N 1
ATOM 775 C CA . VAL A 1 95 ? -15.282 0.972 -4.126 1.00 95.38 95 VAL A CA 1
ATOM 776 C C . VAL A 1 95 ? -15.197 -0.118 -5.194 1.00 95.38 95 VAL A C 1
ATOM 778 O O . VAL A 1 95 ? -14.338 -0.023 -6.072 1.00 95.38 95 VAL A O 1
ATOM 781 N N . ALA A 1 96 ? -16.028 -1.162 -5.113 1.00 95.75 96 ALA A N 1
ATOM 782 C CA . ALA A 1 96 ? -15.880 -2.371 -5.922 1.00 95.75 96 ALA A CA 1
ATOM 783 C C . ALA A 1 96 ? -15.860 -2.070 -7.424 1.00 95.75 96 ALA A C 1
ATOM 785 O O . ALA A 1 96 ? -14.908 -2.453 -8.104 1.00 95.75 96 ALA A O 1
ATOM 786 N N . ASP A 1 97 ? -16.858 -1.345 -7.926 1.00 96.50 97 ASP A N 1
ATOM 787 C CA . ASP A 1 97 ? -17.026 -1.111 -9.362 1.00 96.50 97 ASP A CA 1
ATOM 788 C C . ASP A 1 97 ? -15.866 -0.303 -9.956 1.00 96.50 97 ASP A C 1
ATOM 790 O O . ASP A 1 97 ? -15.278 -0.695 -10.969 1.00 96.50 97 ASP A O 1
ATOM 794 N N . GLU A 1 98 ? -15.483 0.798 -9.303 1.00 96.25 98 GLU A N 1
ATOM 795 C CA . GLU A 1 98 ? -14.385 1.658 -9.759 1.00 96.25 98 GLU A CA 1
ATOM 796 C C . GLU A 1 98 ? -13.043 0.914 -9.731 1.00 96.25 98 GLU A C 1
ATOM 798 O O . GLU A 1 98 ? -12.267 0.989 -10.688 1.00 96.25 98 GLU A O 1
ATOM 803 N N . VAL A 1 99 ? -12.782 0.148 -8.665 1.00 97.75 99 VAL A N 1
ATOM 804 C CA . VAL A 1 99 ? -11.550 -0.638 -8.521 1.00 97.75 99 VAL A CA 1
ATOM 805 C C . VAL A 1 99 ? -11.485 -1.750 -9.564 1.00 97.75 99 VAL A C 1
ATOM 807 O O . VAL A 1 99 ? -10.454 -1.903 -10.223 1.00 97.75 99 VAL A O 1
ATOM 810 N N . CYS A 1 100 ? -12.568 -2.508 -9.748 1.00 98.00 100 CYS A N 1
ATOM 811 C CA . CYS A 1 100 ? -12.623 -3.596 -10.721 1.00 98.00 100 CYS A CA 1
ATOM 812 C C . CYS A 1 100 ? -12.454 -3.070 -12.146 1.00 98.00 100 CYS A C 1
ATOM 814 O O . CYS A 1 100 ? -11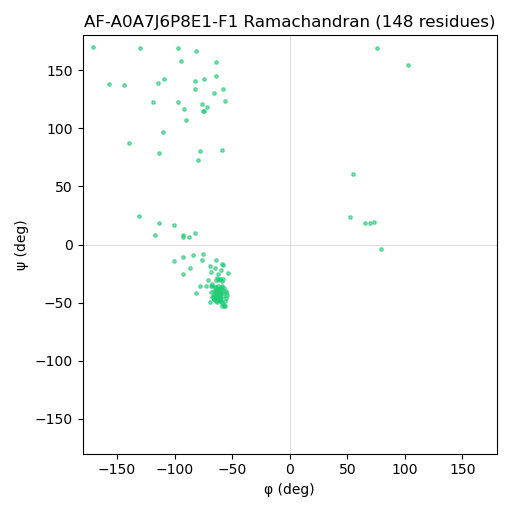.647 -3.607 -12.906 1.00 98.00 100 CYS A O 1
ATOM 816 N N . SER A 1 101 ? -13.151 -1.984 -12.488 1.00 97.88 101 SER A N 1
ATOM 817 C CA . SER A 1 101 ? -13.043 -1.330 -13.793 1.00 97.88 101 SER A CA 1
ATOM 818 C C . SER A 1 101 ? -11.613 -0.857 -14.070 1.00 97.88 101 SER A C 1
ATOM 820 O O . SER A 1 101 ? -11.024 -1.188 -15.104 1.00 97.88 101 SER A O 1
ATOM 822 N N . PHE A 1 102 ? -10.999 -0.160 -13.108 1.00 98.19 102 PHE A N 1
ATOM 823 C CA . PHE A 1 102 ? -9.635 0.335 -13.252 1.00 98.19 102 PHE A CA 1
ATOM 824 C C . PHE A 1 102 ? -8.604 -0.797 -13.377 1.00 98.19 102 PHE A C 1
ATOM 826 O O . PHE A 1 102 ? -7.768 -0.772 -14.282 1.00 98.19 102 PHE A O 1
ATOM 833 N N . LEU A 1 103 ? -8.650 -1.803 -12.498 1.00 98.12 103 LEU A N 1
ATOM 834 C CA . LEU A 1 103 ? -7.693 -2.911 -12.539 1.00 98.12 103 LEU A CA 1
ATOM 835 C C . LEU A 1 103 ? -7.886 -3.784 -13.782 1.00 98.12 103 LEU A C 1
ATOM 837 O O . LEU A 1 103 ? -6.893 -4.226 -14.357 1.00 98.12 103 LEU A O 1
ATOM 841 N N . SER A 1 104 ? -9.122 -3.956 -14.262 1.00 97.75 104 SER A N 1
ATOM 842 C CA . SER A 1 104 ? -9.386 -4.614 -15.544 1.00 97.75 104 SER A CA 1
ATOM 843 C C . SER A 1 104 ? -8.714 -3.876 -16.706 1.00 97.75 104 SER A C 1
ATOM 845 O O . SER A 1 104 ? -8.128 -4.520 -17.573 1.00 97.75 104 SER A O 1
ATOM 847 N N . ALA A 1 105 ? -8.735 -2.539 -16.716 1.00 97.88 105 ALA A N 1
ATOM 848 C CA . ALA A 1 105 ? -8.056 -1.737 -17.739 1.00 97.88 105 ALA A CA 1
ATOM 849 C C . ALA A 1 105 ? -6.518 -1.817 -17.659 1.00 97.88 105 ALA A C 1
ATOM 851 O O . ALA A 1 105 ? -5.830 -1.584 -18.653 1.00 97.88 105 ALA A O 1
ATOM 852 N N . CYS A 1 106 ? -5.970 -2.153 -16.489 1.00 97.75 106 CYS A N 1
ATOM 853 C CA . CYS A 1 106 ? -4.539 -2.388 -16.286 1.00 97.75 106 CYS A CA 1
ATOM 854 C C . CYS A 1 106 ? -4.100 -3.814 -16.653 1.00 97.75 106 CYS A C 1
ATOM 856 O O . CYS A 1 106 ? -2.902 -4.095 -16.645 1.00 97.75 106 CYS A O 1
ATOM 858 N N . GLN A 1 107 ? -5.025 -4.733 -16.931 1.00 97.62 107 GLN A N 1
ATOM 859 C CA . GLN A 1 107 ? -4.690 -6.122 -17.225 1.00 97.62 107 GLN A CA 1
ATOM 860 C C . GLN A 1 107 ? -4.283 -6.305 -18.690 1.00 97.62 107 GLN A C 1
ATOM 862 O O . GLN A 1 107 ? -4.942 -5.824 -19.611 1.00 97.62 107 GLN A O 1
ATOM 867 N N . SER A 1 108 ? -3.190 -7.032 -18.915 1.00 96.06 108 SER A N 1
ATOM 868 C CA . SER A 1 108 ? -2.695 -7.335 -20.257 1.00 96.06 108 SER A CA 1
ATOM 869 C C . SER A 1 108 ? -3.437 -8.536 -20.861 1.00 96.06 108 SER A C 1
ATOM 871 O O . SER A 1 108 ? -3.632 -9.541 -20.172 1.00 96.06 108 SER A O 1
ATOM 873 N N . PRO A 1 109 ? -3.757 -8.524 -22.172 1.00 92.38 109 PRO A N 1
ATOM 874 C CA . PRO A 1 109 ? -4.302 -9.693 -22.870 1.00 92.38 109 PRO A CA 1
ATOM 875 C C . PRO A 1 109 ? -3.382 -10.922 -22.833 1.00 92.38 109 PRO A C 1
ATOM 877 O O . PRO A 1 109 ? -3.846 -12.042 -23.019 1.00 92.38 109 PRO A O 1
ATOM 880 N N . LYS A 1 110 ? -2.076 -10.712 -22.612 1.00 92.19 110 LYS A N 1
ATOM 881 C CA . LYS A 1 110 ? -1.059 -11.769 -22.496 1.00 92.19 110 LYS A CA 1
ATOM 882 C C . LYS A 1 110 ? -0.809 -12.223 -21.052 1.00 92.19 110 LYS A C 1
ATOM 884 O O . LYS A 1 110 ? 0.141 -12.965 -20.840 1.00 92.19 110 LYS A O 1
ATOM 889 N N . GLY A 1 111 ? -1.593 -11.739 -20.088 1.00 94.12 111 GLY A N 1
ATOM 890 C CA . GLY A 1 111 ? -1.418 -12.054 -18.672 1.00 94.12 111 GLY A CA 1
ATOM 891 C C . GLY A 1 111 ? -0.769 -10.954 -17.847 1.00 94.12 111 GLY A C 1
ATOM 892 O O . GLY A 1 111 ? 0.009 -10.139 -18.350 1.00 94.12 111 GLY A O 1
ATOM 893 N N . GLY A 1 112 ? -1.078 -10.971 -16.550 1.00 97.00 112 GLY A N 1
ATOM 894 C CA . GLY A 1 112 ? -0.563 -10.022 -15.566 1.00 97.00 112 GLY A CA 1
ATOM 895 C C . GLY A 1 112 ? -1.205 -8.633 -15.630 1.0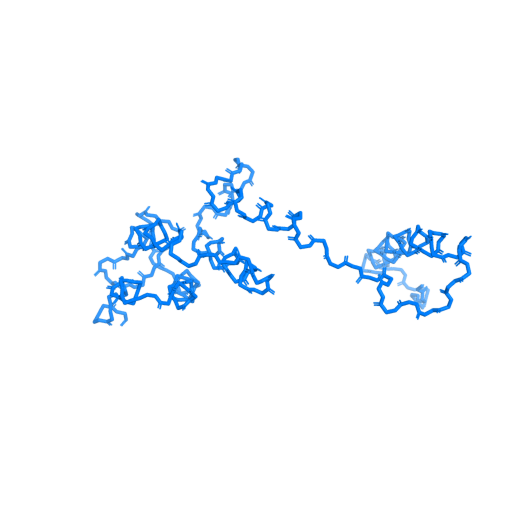0 97.00 112 GLY A C 1
ATOM 896 O O . GLY A 1 112 ? -1.913 -8.279 -16.574 1.00 97.00 112 GLY A O 1
ATOM 897 N N . PHE A 1 113 ? -0.926 -7.830 -14.603 1.00 98.44 113 PHE A N 1
ATOM 898 C CA . PHE A 1 113 ? -1.361 -6.439 -14.510 1.00 98.44 113 PHE A CA 1
ATOM 899 C C . PHE A 1 113 ? -0.173 -5.496 -14.678 1.00 98.44 113 PHE A C 1
ATOM 901 O O . PHE A 1 113 ? 0.941 -5.756 -14.214 1.00 98.44 113 PHE A O 1
ATOM 908 N N . ALA A 1 114 ? -0.422 -4.386 -15.353 1.00 98.06 114 ALA A N 1
ATOM 909 C CA . ALA A 1 114 ? 0.531 -3.323 -15.603 1.00 98.06 114 ALA A CA 1
ATOM 910 C C . ALA A 1 114 ? 0.384 -2.181 -14.591 1.00 98.06 114 ALA A C 1
ATOM 912 O O . ALA A 1 114 ? -0.587 -2.114 -13.839 1.00 98.06 114 ALA A O 1
ATOM 913 N N . GLY A 1 115 ? 1.349 -1.260 -14.594 1.00 97.25 115 GLY A N 1
ATOM 914 C CA . GLY A 1 115 ? 1.346 -0.066 -13.746 1.00 97.25 115 GLY A CA 1
ATOM 915 C C . GLY A 1 115 ? 0.225 0.931 -14.038 1.00 97.25 115 GLY A C 1
ATOM 916 O O . GLY A 1 115 ? -0.132 1.726 -13.172 1.00 97.25 115 GLY A O 1
ATOM 917 N N . GLY A 1 116 ? -0.358 0.847 -15.230 1.00 97.00 116 GLY A N 1
ATOM 918 C CA . GLY A 1 116 ? -1.493 1.628 -15.696 1.00 97.00 116 GLY A CA 1
ATOM 919 C C . GLY A 1 116 ? -2.009 1.082 -17.034 1.00 97.00 116 GLY A C 1
ATOM 920 O O . GLY A 1 116 ? -1.344 0.239 -17.647 1.00 97.00 116 GLY A O 1
ATOM 921 N N . PRO A 1 117 ? -3.172 1.549 -17.518 1.00 97.50 117 PRO A N 1
ATOM 922 C CA . PRO A 1 117 ? -3.726 1.098 -18.790 1.00 97.50 117 PRO A CA 1
ATOM 923 C C . PRO A 1 117 ? -2.762 1.340 -19.956 1.00 97.50 117 PRO A C 1
ATOM 925 O O . PRO A 1 117 ? -2.185 2.419 -20.081 1.00 97.50 117 PRO A O 1
ATOM 928 N N . GLY A 1 118 ? -2.582 0.327 -20.804 1.00 95.19 118 GLY A N 1
ATOM 929 C CA . GLY A 1 118 ? -1.678 0.381 -21.960 1.00 95.19 118 GLY A CA 1
ATOM 930 C C . GLY A 1 118 ? -0.188 0.189 -21.646 1.00 95.19 118 GLY A C 1
ATOM 931 O O . GLY A 1 118 ? 0.614 0.122 -22.575 1.00 95.19 118 GLY A O 1
ATOM 932 N N . GLN A 1 119 ? 0.202 0.067 -20.373 1.00 97.25 119 GLN A N 1
ATOM 933 C CA . GLN A 1 119 ? 1.578 -0.269 -19.998 1.00 97.25 119 GLN A CA 1
ATOM 934 C C . GLN A 1 119 ? 1.835 -1.786 -20.096 1.00 97.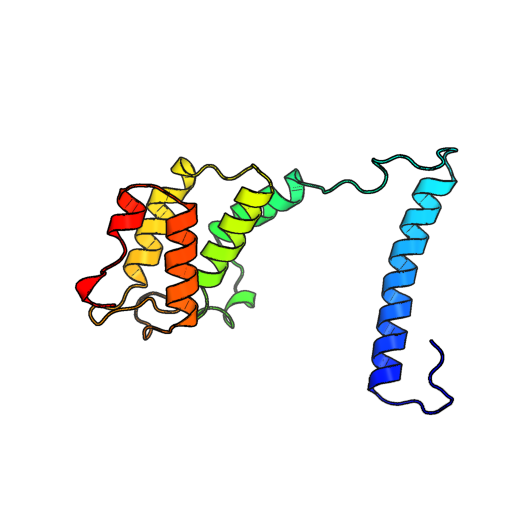25 119 GLN A C 1
ATOM 936 O O . GLN A 1 119 ? 0.911 -2.594 -20.201 1.00 97.25 119 GLN A O 1
ATOM 941 N N . LEU A 1 120 ? 3.109 -2.187 -20.046 1.00 97.38 120 LEU A N 1
ATOM 942 C CA . LEU A 1 120 ? 3.490 -3.601 -20.020 1.00 97.38 120 LEU A CA 1
ATOM 943 C C . LEU A 1 120 ? 3.207 -4.227 -18.641 1.00 97.38 120 LEU A C 1
ATOM 945 O O . LEU A 1 120 ? 3.417 -3.566 -17.619 1.00 97.38 120 LEU A O 1
ATOM 949 N N . PRO A 1 121 ? 2.757 -5.495 -18.590 1.00 97.38 121 PRO A N 1
ATOM 950 C CA . PRO A 1 121 ? 2.500 -6.177 -17.329 1.00 97.38 121 PRO A CA 1
ATOM 951 C C . PRO A 1 121 ? 3.794 -6.347 -16.527 1.00 97.38 121 PRO A C 1
ATOM 953 O O . PRO A 1 121 ? 4.867 -6.576 -17.087 1.00 97.38 121 PRO A O 1
ATOM 956 N N . HIS A 1 122 ? 3.689 -6.254 -15.203 1.00 97.94 122 HIS A N 1
ATOM 957 C CA . HIS A 1 122 ? 4.830 -6.361 -14.299 1.00 97.94 122 HIS A CA 1
ATOM 958 C C . HIS A 1 122 ? 4.428 -7.076 -13.008 1.00 97.94 122 HIS A C 1
ATOM 960 O O . HIS A 1 122 ? 3.403 -6.753 -12.413 1.00 97.94 122 HIS A O 1
ATOM 966 N N . LEU A 1 123 ? 5.267 -7.995 -12.516 1.00 97.88 123 LEU A N 1
ATOM 967 C CA . LEU A 1 123 ? 4.946 -8.841 -11.356 1.00 97.88 123 LEU A CA 1
ATOM 968 C C . LEU A 1 123 ? 4.552 -8.045 -10.104 1.00 97.88 123 LEU A C 1
ATOM 970 O O . LEU A 1 123 ? 3.598 -8.412 -9.424 1.00 97.88 123 LEU A O 1
ATOM 974 N N . ALA A 1 124 ? 5.226 -6.925 -9.828 1.00 98.06 124 ALA A N 1
ATOM 975 C CA . ALA A 1 124 ? 4.871 -6.060 -8.698 1.00 98.06 124 ALA A CA 1
ATOM 976 C C . ALA A 1 124 ? 3.442 -5.489 -8.811 1.00 98.06 124 ALA A C 1
ATOM 978 O O . ALA A 1 124 ? 2.721 -5.427 -7.818 1.00 98.06 124 ALA A O 1
ATOM 979 N N . CYS A 1 125 ? 3.016 -5.110 -10.018 1.00 98.06 125 CYS A N 1
ATOM 980 C CA . CYS A 1 125 ? 1.676 -4.578 -10.261 1.00 98.06 125 CYS A CA 1
ATOM 981 C C . CYS A 1 125 ? 0.630 -5.694 -10.297 1.00 98.06 125 CYS A C 1
ATOM 983 O O . CYS A 1 125 ? -0.461 -5.504 -9.769 1.00 98.06 125 CYS A O 1
ATOM 985 N N . THR A 1 126 ? 0.980 -6.874 -10.821 1.00 98.31 126 THR A N 1
ATOM 986 C CA . THR A 1 126 ? 0.161 -8.092 -10.714 1.00 98.31 126 THR A CA 1
ATOM 987 C C . THR A 1 126 ? -0.132 -8.439 -9.259 1.00 98.31 126 THR A C 1
ATOM 989 O O . THR A 1 126 ? -1.293 -8.634 -8.911 1.00 98.31 126 THR A O 1
ATOM 992 N N . TYR A 1 127 ? 0.887 -8.453 -8.394 1.00 98.50 127 TYR A N 1
ATOM 993 C CA . TYR A 1 127 ? 0.704 -8.676 -6.960 1.00 98.50 127 TYR A CA 1
ATOM 994 C C . TYR A 1 127 ? -0.259 -7.651 -6.351 1.00 98.50 127 TYR A C 1
ATOM 996 O O . TYR A 1 127 ? -1.246 -8.032 -5.725 1.00 98.50 127 TYR A O 1
ATOM 1004 N N . ALA A 1 128 ? 0.002 -6.357 -6.564 1.00 98.62 128 ALA A N 1
ATOM 1005 C CA . ALA A 1 128 ? -0.809 -5.295 -5.979 1.00 98.62 128 ALA A CA 1
ATOM 1006 C C . ALA A 1 128 ? -2.268 -5.347 -6.466 1.00 98.62 128 ALA A C 1
ATOM 1008 O O . ALA A 1 128 ? -3.186 -5.228 -5.659 1.00 98.62 128 ALA A O 1
ATOM 1009 N N . ALA A 1 129 ? -2.491 -5.588 -7.761 1.00 98.50 129 ALA A N 1
ATOM 1010 C CA . ALA A 1 129 ? -3.824 -5.710 -8.340 1.00 98.50 129 ALA A CA 1
ATOM 1011 C C . ALA A 1 129 ? -4.592 -6.909 -7.766 1.00 98.50 129 ALA A C 1
ATOM 1013 O O . ALA A 1 129 ? -5.717 -6.746 -7.299 1.00 98.50 129 ALA A O 1
ATOM 1014 N N . VAL A 1 130 ? -3.980 -8.097 -7.728 1.00 98.38 130 VAL A N 1
ATOM 1015 C CA . VAL A 1 130 ? -4.622 -9.294 -7.163 1.00 98.38 130 VAL A CA 1
ATOM 1016 C C . VAL A 1 130 ? -4.920 -9.094 -5.677 1.00 98.38 130 VAL A C 1
ATOM 1018 O O . VAL A 1 130 ? -6.031 -9.374 -5.235 1.00 98.38 130 VAL A O 1
ATOM 1021 N N . ALA A 1 131 ? -3.978 -8.548 -4.906 1.00 98.50 131 ALA A N 1
ATOM 1022 C CA . ALA A 1 131 ? -4.186 -8.270 -3.488 1.00 98.50 131 ALA A CA 1
ATOM 1023 C C . ALA A 1 131 ? -5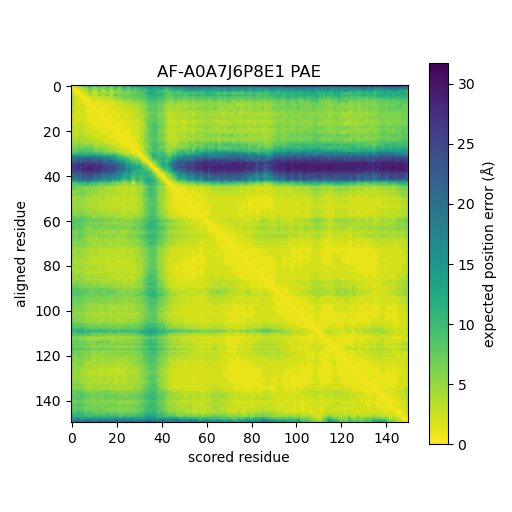.310 -7.245 -3.251 1.00 98.50 131 ALA A C 1
ATOM 1025 O O . ALA A 1 131 ? -6.095 -7.405 -2.319 1.00 98.50 131 ALA A O 1
ATOM 1026 N N . ALA A 1 132 ? -5.422 -6.218 -4.098 1.00 98.50 132 ALA A N 1
ATOM 1027 C CA . ALA A 1 132 ? -6.518 -5.254 -4.050 1.00 98.50 132 ALA A CA 1
ATOM 1028 C C . ALA A 1 132 ? -7.879 -5.900 -4.358 1.00 98.50 132 ALA A C 1
ATOM 1030 O O . ALA A 1 132 ? -8.833 -5.663 -3.623 1.00 98.50 132 ALA A O 1
ATOM 1031 N N . LEU A 1 133 ? -7.969 -6.757 -5.381 1.00 98.38 133 LEU A N 1
ATOM 1032 C CA . LEU A 1 133 ? -9.200 -7.490 -5.714 1.00 98.38 133 LEU A CA 1
ATOM 1033 C C . LEU A 1 133 ? -9.605 -8.461 -4.594 1.00 98.38 133 LEU A C 1
ATOM 1035 O O . LEU A 1 133 ? -10.787 -8.583 -4.284 1.00 98.38 133 LEU A O 1
ATOM 1039 N N . VAL A 1 134 ? -8.630 -9.089 -3.926 1.00 98.25 134 VAL A N 1
ATOM 1040 C CA . VAL A 1 134 ? -8.871 -9.901 -2.722 1.00 98.25 134 VAL A CA 1
ATOM 1041 C C . VAL A 1 134 ? -9.439 -9.064 -1.579 1.00 98.25 134 VAL A C 1
ATOM 1043 O O . VAL A 1 134 ? -10.353 -9.526 -0.902 1.00 98.25 134 VAL A O 1
ATOM 1046 N N . ILE A 1 135 ? -8.944 -7.837 -1.386 1.00 98.06 135 ILE A N 1
ATOM 1047 C CA . ILE A 1 135 ? -9.518 -6.908 -0.407 1.00 98.06 135 ILE A CA 1
ATOM 1048 C C . ILE A 1 135 ? -10.943 -6.522 -0.818 1.00 98.06 135 ILE A C 1
ATOM 1050 O O . ILE A 1 135 ? -11.823 -6.535 0.029 1.00 98.06 135 ILE A O 1
ATOM 1054 N N . VAL A 1 136 ? -11.232 -6.214 -2.084 1.00 97.69 136 VAL A N 1
ATOM 1055 C CA . VAL A 1 136 ? -12.621 -5.926 -2.504 1.00 97.69 136 VAL A CA 1
ATOM 1056 C C . VAL A 1 136 ? -13.544 -7.107 -2.187 1.00 97.69 136 VAL A C 1
ATOM 1058 O O . VAL A 1 136 ? -14.610 -6.911 -1.607 1.00 97.69 136 VAL A O 1
ATOM 1061 N N . GLY A 1 137 ? -13.102 -8.332 -2.480 1.00 96.50 137 GLY A N 1
ATOM 1062 C CA . GLY A 1 137 ? -13.724 -9.551 -1.966 1.00 96.50 137 GLY A CA 1
ATOM 1063 C C . GLY A 1 137 ? -15.113 -9.864 -2.528 1.00 96.50 137 GLY A C 1
ATOM 1064 O O . GLY A 1 137 ? -15.852 -10.632 -1.915 1.00 96.50 137 GLY A O 1
ATOM 1065 N N . THR A 1 138 ? -15.481 -9.266 -3.663 1.00 95.69 138 THR A N 1
ATOM 1066 C CA . THR A 1 138 ? -16.711 -9.586 -4.394 1.00 95.69 138 THR A CA 1
ATOM 1067 C C . THR A 1 138 ? -16.436 -10.609 -5.493 1.00 95.69 138 THR A C 1
ATOM 1069 O O . THR A 1 138 ? -15.309 -10.753 -5.976 1.00 95.69 138 THR A O 1
ATOM 1072 N N . GLU A 1 139 ? -17.477 -11.317 -5.919 1.00 94.88 139 GLU A N 1
ATOM 1073 C CA . GLU A 1 139 ? -17.382 -12.289 -7.010 1.00 94.88 139 GLU A CA 1
ATOM 1074 C C . GLU A 1 139 ? -16.971 -11.608 -8.329 1.00 94.88 139 GLU A C 1
ATOM 1076 O O . GLU A 1 139 ? -16.172 -12.137 -9.102 1.00 94.88 139 GLU A O 1
ATOM 1081 N N . GLU A 1 140 ? -17.446 -10.384 -8.554 1.00 93.94 140 GLU A N 1
ATOM 1082 C CA . GLU A 1 140 ? -17.062 -9.529 -9.675 1.00 93.94 140 GLU A CA 1
ATOM 1083 C C . GLU A 1 140 ? -15.560 -9.223 -9.652 1.00 93.94 140 GLU A C 1
ATOM 1085 O O . GLU A 1 140 ? -14.898 -9.349 -10.683 1.00 93.94 140 GLU A O 1
ATOM 1090 N N . ALA A 1 141 ? -14.999 -8.900 -8.481 1.00 96.50 141 ALA A N 1
ATOM 1091 C CA . ALA A 1 141 ? -13.572 -8.631 -8.330 1.00 96.50 141 ALA A CA 1
ATOM 1092 C C . ALA A 1 141 ? -12.716 -9.859 -8.656 1.00 96.50 141 ALA A C 1
ATOM 1094 O O . ALA A 1 141 ? -11.681 -9.745 -9.313 1.00 96.50 141 ALA A O 1
ATOM 1095 N N . TYR A 1 142 ? -13.153 -11.053 -8.256 1.00 96.69 142 TYR A N 1
ATOM 1096 C CA . TYR A 1 142 ? -12.434 -12.285 -8.576 1.00 96.69 142 TYR A CA 1
ATOM 1097 C C . TYR A 1 142 ? -12.459 -12.608 -10.071 1.00 96.69 142 TYR A C 1
ATOM 1099 O O . TYR A 1 142 ? -11.451 -13.064 -10.617 1.00 96.69 142 TYR A O 1
ATOM 1107 N N . ARG A 1 143 ? -13.567 -12.307 -10.757 1.00 96.38 143 ARG A N 1
ATOM 1108 C CA . ARG A 1 143 ? -13.709 -12.508 -12.209 1.00 96.38 143 ARG A CA 1
ATOM 1109 C C . ARG A 1 143 ? -12.850 -11.572 -13.049 1.00 96.38 143 ARG A C 1
ATOM 1111 O O . ARG A 1 143 ? -12.599 -11.895 -14.208 1.00 96.38 143 ARG A O 1
ATOM 1118 N N . VAL A 1 144 ? -12.368 -10.459 -12.489 1.00 96.31 144 VAL A N 1
ATOM 1119 C CA . VAL A 1 144 ? -11.418 -9.582 -13.188 1.00 96.31 144 VAL A CA 1
ATOM 1120 C C . VAL A 1 144 ? -10.148 -10.349 -13.556 1.00 96.31 144 VAL A C 1
ATOM 1122 O O . VAL A 1 144 ? -9.591 -10.106 -14.618 1.00 96.31 144 VAL A O 1
ATOM 1125 N N . VAL A 1 145 ? -9.677 -11.284 -12.728 1.00 96.69 145 VAL A N 1
ATOM 1126 C CA . VAL A 1 145 ? -8.390 -11.958 -12.949 1.00 96.69 145 VAL A CA 1
ATOM 1127 C C . VAL A 1 145 ? -8.482 -13.004 -14.070 1.00 96.69 145 VAL A C 1
ATOM 1129 O O . VAL A 1 145 ? -9.104 -14.057 -13.914 1.00 96.69 145 VAL A O 1
ATOM 1132 N N . ASN A 1 146 ? -7.773 -12.779 -15.179 1.00 94.62 146 ASN A N 1
ATOM 1133 C CA . ASN A 1 146 ? -7.646 -13.737 -16.278 1.00 94.62 146 ASN A CA 1
ATOM 1134 C C . ASN A 1 146 ? -6.632 -14.839 -15.931 1.00 94.62 146 ASN A C 1
ATOM 1136 O O . ASN A 1 146 ? -5.473 -14.810 -16.344 1.00 94.62 146 ASN A O 1
ATOM 1140 N N . ARG A 1 147 ? -7.084 -15.825 -15.150 1.00 93.19 147 ARG A N 1
ATOM 1141 C CA . ARG A 1 147 ? -6.253 -16.940 -14.667 1.00 93.19 147 ARG A CA 1
ATOM 1142 C C . ARG A 1 147 ? -5.594 -17.769 -15.781 1.00 93.19 147 ARG A C 1
ATOM 1144 O O . ARG A 1 147 ? -4.435 -18.108 -15.597 1.00 93.19 147 ARG A O 1
ATOM 1151 N N . PRO A 1 148 ? -6.259 -18.101 -16.907 1.00 93.69 148 PRO A N 1
ATOM 1152 C CA . PRO A 1 148 ? -5.609 -18.838 -17.995 1.00 93.69 148 PRO A CA 1
ATOM 1153 C C . PRO A 1 148 ? -4.431 -18.113 -18.652 1.00 93.69 148 PRO A C 1
ATOM 1155 O O . PRO A 1 148 ? -3.582 -18.768 -19.246 1.00 93.69 148 PRO A O 1
ATOM 1158 N N . ALA A 1 149 ? -4.408 -16.780 -18.594 1.00 85.56 149 ALA A N 1
ATOM 1159 C CA . ALA A 1 149 ? -3.341 -15.978 -19.180 1.00 85.56 149 ALA A CA 1
ATOM 1160 C C . ALA A 1 149 ? -2.208 -15.654 -18.191 1.00 85.56 149 ALA A C 1
ATOM 1162 O O . ALA A 1 149 ? -1.200 -15.111 -18.628 1.00 85.56 149 ALA A O 1
ATOM 1163 N N . LEU A 1 150 ? -2.381 -15.925 -16.890 1.00 74.94 150 LEU A N 1
ATOM 1164 C CA . LEU A 1 150 ? -1.388 -15.644 -15.842 1.00 74.94 150 LEU A CA 1
ATOM 1165 C C . LEU A 1 150 ? -0.217 -16.630 -15.826 1.00 74.94 150 LEU A C 1
ATOM 1167 O O . LEU A 1 150 ? -0.434 -17.831 -16.099 1.00 74.94 150 LEU A O 1
#

Sequence (150 aa):
MNDDRFPTHSSAEQRRTEMSVMSCYEVFMKEQLDGSVATDENAFQLNREVHTKFLKKALKSLPTKYSCLDASRPWFVYWILRALELLGTLDRLEVADEVCSFLSACQSPKGGFAGGPGQLPHLACTYAAVAALVIVGTEEAYRVVNRPAL

Foldseek 3Di:
DCPVPDDDPVVVVVVVVVVVVVVVVVVLCVVVVVDPDDDDPVSDDDPLVVLLVVLVVVLVDDDPVCVVQLFAQLQSLQVSLVSCVVSVNDDLVVCVVVLLVFQLQQADPQGAGTSGHPHDHDPNSRVSSLNSLVSSVDPSSVVSHPVVND

Nearest PDB structures (foldseek):
  2f0y-assembly1_B  TM=9.697E-01  e=4.194E-11  Homo sapiens
  3eu5-assembly1_B  TM=9.502E-01  e=3.331E-11  Rattus norvegicus
  3e37-assembly1_B  TM=9.189E-01  e=2.497E-11  Homo sapiens
  2h6h-assembly1_B  TM=9.129E-01  e=2.645E-11  Homo sapiens
  2h6g-assembly1_B  TM=9.118E-01  e=5.925E-11  Homo sapiens

Mean predicted aligned error: 5.71 Å

Solvent-accessible surface area (backbone atoms only — not comparable to full-atom values): 8604 Å² total; per-residue (Å²): 136,88,56,87,89,59,88,43,73,69,56,51,53,50,51,53,50,54,54,57,53,48,54,56,50,53,54,50,51,54,71,48,64,82,44,99,56,85,83,55,89,69,77,74,71,79,64,58,66,65,53,47,55,51,41,61,48,50,74,78,53,75,65,77,87,51,59,92,44,50,70,40,45,29,43,53,52,23,56,42,53,51,50,28,49,76,68,71,70,58,59,46,78,83,45,38,65,64,50,42,55,53,49,46,52,12,42,38,94,78,24,48,18,10,16,34,68,90,48,70,51,37,72,73,24,27,52,23,40,53,54,32,31,59,67,45,62,42,75,68,33,59,66,57,59,60,66,93,43,91

Organism: Perkinsus olseni (NCBI:txid32597)

InterPro domains:
  IPR001330 Prenyltransferase alpha-alpha toroid domain [PF00432] (46-149)
  IPR008930 Terpenoid cyclases/protein prenyltransferase alpha-alpha toroid [SSF48239] (2-148)
  IPR045089 Prenyltransferase subunit beta [PTHR11774] (45-148)

Secondary structure (DSSP, 8-state):
---TT---HHHHHHHHHHHHHHHHHHHHHHHHHSS--TT-TTSS---HHHHHHHHHHHHH---GGGGGGGGGHHHHHHHHHHHHHHHT---HHHHHHHHHHHHHHTB-TTSSBBSSTTSPB-HHHHHHHHHHHHHH--HHHHHTS-GGG-

pLDDT: mean 91.8, std 11.5, range [50.66, 98.62]